Protein AF-A0A8S2YMK3-F1 (afdb_monomer_lite)

Sequence (80 aa):
TRMALCFTGSIKTFTIQRSTEVEEIPDIKTKDGRYVFTDGIGKISESMMRRVFEALDLNQTTGYLPCALQIRMAGIKGVL

Secondary structure (DSSP, 8-state):
-TTHHHHS---------HHHH---PPPPB-TTSS-BSSTTB----HHHHHHHHHHTTGGGT-SS--S--EEEETTEEEE-

Structure (mmCIF, N/CA/C/O backbone):
data_AF-A0A8S2YMK3-F1
#
_entry.id   AF-A0A8S2YMK3-F1
#
loop_
_atom_site.group_PDB
_atom_site.id
_atom_site.type_symbol
_atom_site.label_atom_id
_atom_site.label_alt_id
_atom_site.label_comp_id
_atom_site.label_asym_id
_atom_site.label_entity_id
_atom_site.label_seq_id
_atom_site.pdbx_PDB_ins_code
_atom_site.Cartn_x
_atom_site.Cartn_y
_atom_site.Cartn_z
_atom_site.occupancy
_atom_site.B_iso_or_equiv
_atom_site.auth_seq_id
_atom_site.auth_comp_id
_atom_site.auth_asym_id
_atom_site.auth_atom_id
_atom_site.pdbx_PDB_model_num
ATOM 1 N N . THR A 1 1 ? -5.401 -17.995 6.984 1.00 61.25 1 THR A N 1
ATOM 2 C CA . THR A 1 1 ? -3.975 -18.306 7.254 1.00 61.25 1 THR A CA 1
ATOM 3 C C . THR A 1 1 ? -3.087 -17.243 6.6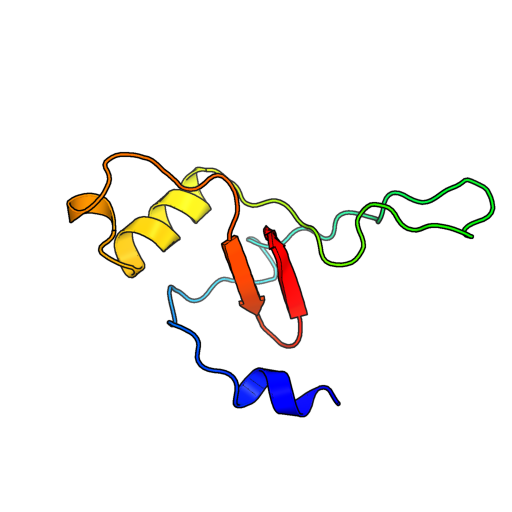22 1.00 61.25 1 THR A C 1
ATOM 5 O O . THR A 1 1 ? -3.371 -16.821 5.509 1.00 61.25 1 THR A O 1
ATOM 8 N N . ARG A 1 2 ? -2.030 -16.773 7.308 1.00 77.38 2 ARG A N 1
ATOM 9 C CA . ARG A 1 2 ? -1.136 -15.714 6.779 1.00 77.38 2 ARG A CA 1
ATOM 10 C C . ARG A 1 2 ? -0.223 -16.186 5.635 1.00 77.38 2 ARG A C 1
ATOM 12 O O . ARG A 1 2 ? 0.157 -15.376 4.805 1.00 77.38 2 ARG A O 1
ATOM 19 N N . MET A 1 3 ? 0.052 -17.489 5.530 1.00 83.69 3 MET A N 1
ATOM 20 C CA . MET A 1 3 ? 0.900 -18.058 4.468 1.00 83.69 3 MET A CA 1
ATOM 21 C C . MET A 1 3 ? 0.375 -17.810 3.049 1.00 83.69 3 MET A C 1
ATOM 23 O O . MET A 1 3 ? 1.167 -17.641 2.130 1.00 83.69 3 MET A O 1
ATOM 27 N N . ALA A 1 4 ? -0.946 -17.724 2.863 1.00 80.00 4 ALA A N 1
ATOM 28 C CA . ALA A 1 4 ? -1.543 -17.487 1.546 1.00 80.00 4 ALA A CA 1
ATOM 29 C C . ALA A 1 4 ? -1.116 -16.141 0.923 1.00 80.00 4 ALA A C 1
ATOM 31 O O . ALA A 1 4 ? -1.116 -15.995 -0.298 1.00 80.00 4 ALA A O 1
ATOM 32 N N . LEU A 1 5 ? -0.702 -15.172 1.749 1.00 80.50 5 LEU A N 1
ATOM 33 C CA . LEU A 1 5 ? -0.198 -13.874 1.293 1.00 80.50 5 LEU A CA 1
ATOM 34 C C . LEU A 1 5 ? 1.080 -14.000 0.458 1.00 80.50 5 LEU A C 1
ATOM 36 O O . LEU A 1 5 ? 1.279 -13.187 -0.438 1.00 80.50 5 LEU A O 1
ATOM 40 N N . CYS A 1 6 ? 1.906 -15.017 0.721 1.00 79.44 6 CYS A N 1
ATOM 41 C CA . CYS A 1 6 ? 3.171 -15.234 0.018 1.00 79.44 6 CYS A CA 1
ATOM 42 C C . CYS A 1 6 ? 2.990 -15.900 -1.352 1.00 79.44 6 CYS A C 1
ATOM 44 O O . CYS A 1 6 ? 3.856 -15.771 -2.208 1.00 79.44 6 CYS A O 1
ATOM 46 N N . PHE A 1 7 ? 1.882 -16.620 -1.553 1.00 81.12 7 PHE A N 1
ATOM 47 C CA . PHE A 1 7 ? 1.634 -17.420 -2.760 1.00 81.12 7 PHE A CA 1
ATOM 48 C C . PHE A 1 7 ? 0.609 -16.792 -3.704 1.00 81.12 7 PHE A C 1
ATOM 50 O O . PHE A 1 7 ? 0.332 -17.336 -4.770 1.00 81.12 7 PHE A O 1
ATOM 57 N N . THR A 1 8 ? 0.016 -15.659 -3.323 1.00 81.62 8 THR A N 1
ATOM 58 C CA . THR A 1 8 ? -0.912 -14.961 -4.211 1.00 81.62 8 THR A CA 1
ATOM 59 C C . THR A 1 8 ? -0.129 -14.167 -5.252 1.00 81.62 8 THR A C 1
ATOM 61 O O . THR A 1 8 ? 0.787 -13.433 -4.890 1.00 81.62 8 THR A O 1
ATOM 64 N N . GLY A 1 9 ? -0.526 -14.253 -6.525 1.00 84.69 9 GLY A N 1
ATOM 65 C CA . GLY A 1 9 ? 0.080 -13.468 -7.602 1.00 84.69 9 GLY A CA 1
ATOM 66 C C . GLY A 1 9 ? 0.077 -11.968 -7.289 1.00 84.69 9 GLY A C 1
ATOM 67 O O . GLY A 1 9 ? -0.959 -11.386 -6.949 1.00 84.69 9 GLY A O 1
ATOM 68 N N . SER A 1 10 ? 1.251 -11.349 -7.370 1.00 85.81 10 SER A N 1
ATOM 69 C CA . SER A 1 10 ? 1.455 -9.911 -7.195 1.00 85.81 10 SER A CA 1
ATOM 70 C C . SER A 1 10 ? 2.648 -9.450 -8.015 1.00 85.81 10 SER A C 1
ATOM 72 O O . SER A 1 10 ? 3.626 -10.185 -8.141 1.00 85.81 10 SER A O 1
ATOM 74 N N . ILE A 1 11 ? 2.589 -8.217 -8.509 1.00 89.31 11 ILE A N 1
ATOM 75 C CA . ILE A 1 11 ? 3.718 -7.574 -9.178 1.00 89.31 11 ILE A CA 1
ATOM 76 C C . ILE A 1 11 ? 4.537 -6.845 -8.114 1.00 89.31 11 ILE A C 1
ATOM 78 O O . ILE A 1 11 ? 4.001 -6.045 -7.346 1.00 89.31 11 ILE A O 1
ATOM 82 N N . LYS A 1 12 ? 5.836 -7.145 -8.036 1.00 90.00 12 LYS A N 1
ATOM 83 C CA . LYS A 1 12 ? 6.754 -6.432 -7.145 1.00 90.00 12 LYS A CA 1
ATOM 84 C C . LYS A 1 12 ? 7.069 -5.067 -7.758 1.00 90.00 12 LYS A C 1
ATOM 86 O O . LYS A 1 12 ? 7.603 -5.019 -8.857 1.00 90.00 12 LYS A O 1
ATOM 91 N N . THR A 1 13 ? 6.781 -3.991 -7.031 1.00 91.06 13 THR A N 1
ATOM 92 C CA . THR A 1 13 ? 7.003 -2.611 -7.491 1.00 91.06 13 THR A CA 1
ATOM 93 C C . THR A 1 13 ? 8.360 -2.077 -7.026 1.00 91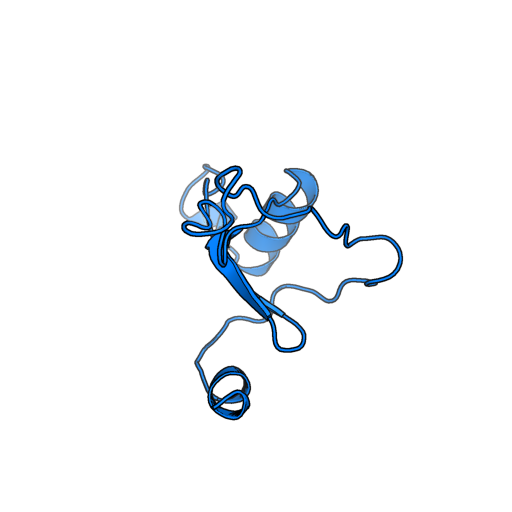.06 13 THR A C 1
ATOM 95 O O . THR A 1 13 ? 9.271 -1.913 -7.827 1.00 91.06 13 THR A O 1
ATOM 98 N N . PHE A 1 14 ? 8.543 -1.862 -5.723 1.00 90.12 14 PHE A N 1
ATOM 99 C CA . PHE A 1 14 ? 9.804 -1.413 -5.124 1.00 90.12 14 PHE A CA 1
ATOM 100 C C . PHE A 1 14 ? 9.895 -1.816 -3.647 1.00 90.12 14 PHE A C 1
ATOM 102 O O . PHE A 1 14 ? 8.926 -2.267 -3.038 1.00 90.12 14 PHE A O 1
ATOM 109 N N . THR A 1 15 ? 11.087 -1.668 -3.073 1.00 91.69 15 THR A N 1
ATOM 110 C CA . THR A 1 15 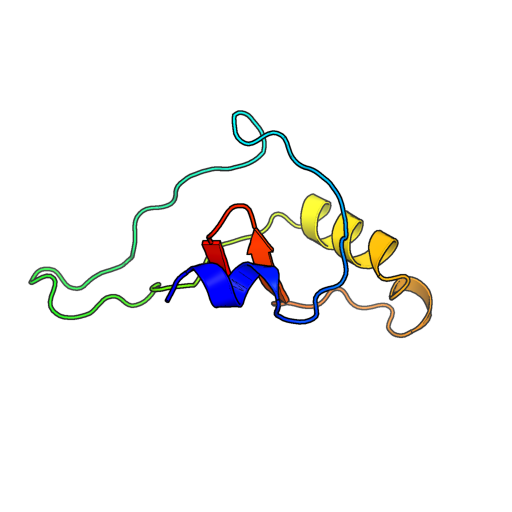? 11.339 -1.870 -1.640 1.00 91.69 15 THR A CA 1
ATOM 111 C C . THR A 1 15 ? 11.276 -0.523 -0.922 1.00 91.69 15 THR A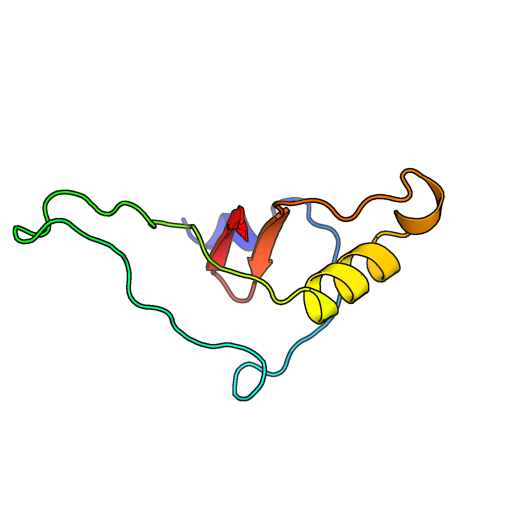 C 1
ATOM 113 O O . THR A 1 15 ? 11.795 0.461 -1.447 1.00 91.69 15 THR A O 1
ATOM 116 N N . ILE A 1 16 ? 10.681 -0.494 0.274 1.00 90.38 16 ILE A N 1
ATOM 117 C CA . ILE A 1 16 ? 10.641 0.686 1.149 1.00 90.38 16 ILE A CA 1
ATOM 118 C C . ILE A 1 16 ? 11.340 0.427 2.484 1.00 90.38 16 ILE A C 1
ATOM 120 O O . ILE A 1 16 ? 11.416 -0.713 2.951 1.00 90.38 16 ILE A O 1
ATOM 124 N N . GLN A 1 17 ? 11.811 1.491 3.123 1.00 91.94 17 GLN A N 1
ATOM 125 C CA . GLN A 1 17 ? 12.322 1.487 4.485 1.00 91.94 17 GLN A CA 1
ATOM 126 C C . GLN A 1 17 ? 11.186 1.752 5.473 1.00 91.94 17 GLN A C 1
ATOM 128 O O . GLN A 1 17 ? 10.675 2.863 5.586 1.00 91.94 17 GLN A O 1
ATOM 133 N N . ARG A 1 18 ? 10.804 0.728 6.245 1.00 86.00 18 ARG A N 1
ATOM 134 C CA . ARG A 1 18 ? 9.674 0.820 7.186 1.00 86.00 18 ARG A CA 1
ATOM 135 C C . ARG A 1 18 ? 9.827 1.937 8.225 1.00 86.00 18 ARG A C 1
ATOM 137 O O . ARG A 1 18 ? 8.828 2.497 8.644 1.00 86.00 18 ARG A O 1
ATOM 144 N N . SER A 1 19 ? 11.047 2.254 8.648 1.00 87.19 19 SER A N 1
ATOM 145 C CA . SER A 1 19 ? 11.304 3.263 9.684 1.00 87.19 19 SER A CA 1
ATOM 146 C C . SER A 1 19 ? 11.061 4.704 9.235 1.00 87.19 19 SER A C 1
ATOM 148 O O . SER A 1 19 ? 10.947 5.577 10.087 1.00 87.19 19 SER A O 1
ATOM 150 N N . THR A 1 20 ? 11.043 4.967 7.927 1.00 90.69 20 THR A N 1
ATOM 151 C CA . THR A 1 20 ? 11.006 6.330 7.369 1.00 90.69 20 THR A CA 1
ATOM 152 C C . THR A 1 20 ? 9.885 6.535 6.355 1.00 90.69 20 THR A C 1
ATOM 154 O O . THR A 1 20 ? 9.393 7.649 6.222 1.00 90.69 20 THR A O 1
ATOM 157 N N . GLU A 1 21 ? 9.461 5.482 5.652 1.00 90.88 21 GLU A N 1
ATOM 158 C CA . GLU A 1 21 ? 8.456 5.550 4.583 1.00 90.88 21 GLU A CA 1
ATOM 159 C C . GLU A 1 21 ? 7.083 4.985 4.999 1.00 90.88 21 GLU A C 1
ATOM 161 O O . GLU A 1 21 ? 6.166 4.965 4.179 1.00 90.88 21 GLU A O 1
ATOM 166 N N . VAL A 1 22 ? 6.921 4.510 6.242 1.00 91.56 22 VAL A N 1
ATOM 167 C CA . VAL A 1 22 ? 5.656 3.945 6.745 1.00 91.56 22 VAL A CA 1
ATOM 168 C C . VAL A 1 22 ? 5.237 4.639 8.035 1.00 91.56 22 VAL A C 1
ATOM 170 O O . VAL A 1 22 ? 5.990 4.679 9.003 1.00 91.56 22 VAL A O 1
ATOM 173 N N . GLU A 1 23 ? 3.998 5.120 8.053 1.00 93.44 23 GLU A N 1
ATOM 174 C CA . GLU A 1 23 ? 3.330 5.670 9.230 1.00 93.44 23 GLU A CA 1
ATOM 175 C C 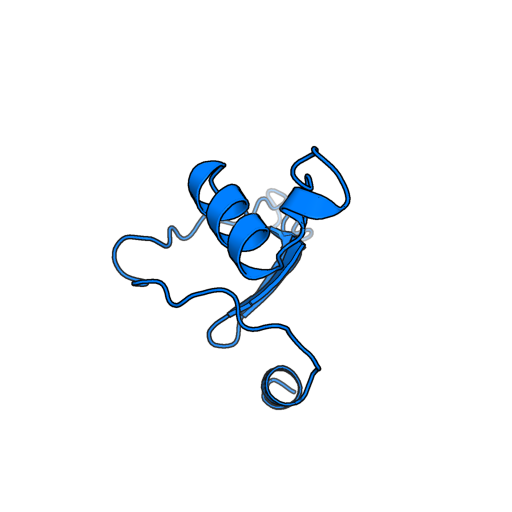. GLU A 1 23 ? 2.157 4.758 9.620 1.00 93.44 23 GLU A C 1
ATOM 177 O O . GLU A 1 23 ? 1.383 4.327 8.761 1.00 93.44 23 GLU A O 1
ATOM 182 N N . GLU A 1 24 ? 2.021 4.452 10.912 1.00 90.62 24 GLU A N 1
ATOM 183 C CA . GLU A 1 24 ? 0.872 3.709 11.434 1.00 90.62 24 GLU A CA 1
ATOM 184 C C . GLU A 1 24 ? -0.250 4.686 11.799 1.00 90.62 24 GLU A C 1
ATOM 186 O O . GLU A 1 24 ? -0.155 5.443 12.764 1.00 90.62 24 GLU A O 1
ATOM 191 N N . ILE A 1 25 ? -1.326 4.662 11.011 1.00 91.69 25 ILE A N 1
ATOM 192 C CA . ILE A 1 25 ? -2.516 5.486 11.231 1.00 91.69 25 ILE A CA 1
ATOM 193 C C . ILE A 1 25 ? -3.530 4.659 12.033 1.00 91.69 25 ILE A C 1
ATOM 195 O O . ILE A 1 25 ? -3.837 3.534 11.632 1.00 91.69 25 ILE A O 1
ATOM 199 N N . PRO A 1 26 ? -4.068 5.179 13.152 1.00 92.44 26 PRO A N 1
ATOM 200 C CA . PRO A 1 26 ? -5.050 4.451 13.941 1.00 92.44 26 PRO A CA 1
ATOM 201 C C . PRO A 1 26 ? -6.367 4.289 13.181 1.00 92.44 26 PRO A C 1
ATOM 203 O O . PRO A 1 26 ? -6.836 5.210 12.508 1.00 92.44 26 PRO A O 1
ATOM 206 N N . ASP A 1 27 ? -6.997 3.132 13.362 1.00 93.50 27 ASP A N 1
ATOM 207 C CA . ASP A 1 27 ? -8.287 2.851 12.752 1.00 93.50 27 ASP A CA 1
ATOM 208 C C . ASP A 1 27 ? -9.403 3.774 13.251 1.00 93.50 27 ASP A C 1
ATOM 210 O O . ASP A 1 27 ? -9.544 4.049 14.450 1.00 93.50 27 ASP A O 1
ATOM 214 N N . ILE A 1 28 ? -10.272 4.173 12.324 1.00 94.31 28 ILE A N 1
ATOM 215 C CA . ILE A 1 28 ? -11.508 4.883 12.630 1.00 94.31 28 ILE A CA 1
ATOM 216 C C . ILE A 1 28 ? -12.541 3.849 13.068 1.00 94.31 28 ILE A C 1
ATOM 218 O O . ILE A 1 28 ? -12.966 2.993 12.292 1.00 94.31 28 ILE A O 1
ATOM 222 N N . LYS A 1 29 ? -12.980 3.951 14.319 1.00 95.81 29 LYS A N 1
ATOM 223 C CA . LYS A 1 29 ? -13.953 3.045 14.935 1.00 95.81 29 LYS A CA 1
ATOM 224 C C . LYS A 1 29 ? -15.055 3.811 15.653 1.00 95.81 29 LYS A C 1
ATOM 226 O O . LYS A 1 29 ? -14.880 4.972 16.022 1.00 95.81 29 LYS A O 1
ATOM 231 N N . THR A 1 30 ? -16.198 3.164 15.867 1.00 95.69 30 THR A N 1
ATOM 232 C CA . THR A 1 30 ? -17.243 3.721 16.739 1.00 95.69 30 THR A CA 1
ATOM 233 C C . THR A 1 30 ? -16.740 3.857 18.177 1.00 95.69 30 THR A C 1
ATOM 235 O O . THR A 1 30 ? -15.820 3.148 18.585 1.00 95.69 30 THR A O 1
ATOM 238 N N . LYS A 1 31 ? -17.355 4.751 18.969 1.00 92.62 31 LYS A N 1
ATOM 239 C CA . LYS A 1 31 ? -16.990 4.954 20.388 1.00 92.62 31 LYS A CA 1
ATOM 240 C C . LYS A 1 31 ? -17.013 3.648 21.186 1.00 92.62 31 LYS A C 1
ATOM 242 O O . LYS A 1 31 ? -16.128 3.415 21.999 1.00 92.62 31 LYS A O 1
ATOM 247 N N . ASP A 1 32 ? -17.972 2.781 20.873 1.00 93.25 32 ASP A N 1
ATOM 248 C CA . ASP A 1 32 ? -18.156 1.488 21.536 1.00 93.25 32 ASP A CA 1
ATOM 249 C C . ASP A 1 32 ? -17.275 0.374 20.935 1.00 93.25 32 ASP A C 1
ATOM 251 O O . ASP A 1 32 ? -17.382 -0.783 21.330 1.00 93.25 32 ASP A O 1
ATOM 255 N N . GLY A 1 33 ? -16.450 0.680 19.924 1.00 89.94 33 GLY A N 1
ATOM 256 C CA . GLY A 1 33 ? -15.537 -0.265 19.269 1.00 89.94 33 GLY A CA 1
ATOM 257 C C . GLY A 1 33 ? -16.206 -1.351 18.421 1.00 89.94 33 GLY A C 1
ATOM 258 O O . GLY A 1 33 ? -15.514 -2.210 17.884 1.00 89.94 33 GLY A O 1
ATOM 259 N N . ARG A 1 34 ? -17.537 -1.324 18.281 1.00 94.00 34 ARG A N 1
ATOM 260 C CA . ARG A 1 34 ? -18.314 -2.351 17.567 1.00 94.00 34 ARG A CA 1
ATOM 261 C C . ARG A 1 34 ? -18.024 -2.399 16.067 1.00 94.00 34 ARG A C 1
ATOM 263 O O . ARG A 1 34 ? -18.105 -3.469 15.475 1.00 94.00 34 ARG A O 1
ATOM 270 N N . TYR A 1 35 ? -17.725 -1.254 15.460 1.00 92.94 35 TYR A N 1
ATOM 271 C CA . TYR A 1 35 ? -17.462 -1.159 14.028 1.00 92.94 35 TYR A CA 1
ATOM 272 C C . TYR A 1 35 ? -16.138 -0.454 13.780 1.00 92.94 35 TYR A C 1
ATOM 274 O O . TYR A 1 35 ? -15.863 0.579 14.393 1.00 92.94 35 TYR A O 1
ATOM 282 N N . VAL A 1 36 ? -15.361 -1.012 12.855 1.00 94.50 36 VAL A N 1
ATOM 283 C CA . VAL A 1 36 ? -14.104 -0.455 12.356 1.00 94.50 36 VAL A CA 1
ATOM 284 C C . VAL A 1 36 ? -14.324 -0.089 10.893 1.00 94.50 36 VAL A C 1
ATOM 286 O O . VAL A 1 36 ? -14.608 -0.955 10.071 1.00 94.50 36 VAL A O 1
ATOM 289 N N . PHE A 1 37 ? -14.264 1.201 10.576 1.00 93.12 37 PHE A N 1
ATOM 290 C CA . PHE A 1 37 ? -14.577 1.725 9.244 1.00 93.12 37 PHE A CA 1
ATOM 291 C C . PHE A 1 37 ? -13.390 1.664 8.282 1.00 93.12 37 PHE A C 1
ATOM 293 O O . PHE A 1 37 ? -13.586 1.699 7.072 1.00 93.12 37 PHE A O 1
ATOM 300 N N . THR A 1 38 ? -12.171 1.591 8.811 1.00 93.19 38 THR A N 1
ATOM 301 C CA . THR A 1 38 ? -10.922 1.617 8.035 1.00 93.19 38 THR A CA 1
ATOM 302 C C . THR A 1 38 ? -10.188 0.281 8.037 1.00 93.19 38 THR A C 1
ATOM 304 O O . THR A 1 38 ? -9.025 0.233 7.651 1.00 93.19 38 THR A O 1
ATOM 307 N N . ASP A 1 39 ? -10.853 -0.808 8.431 1.00 91.94 39 ASP A N 1
ATOM 308 C CA . ASP A 1 39 ? -10.220 -2.127 8.478 1.00 91.94 39 ASP A CA 1
ATOM 309 C C . ASP A 1 39 ? -9.712 -2.534 7.085 1.00 91.94 39 ASP A C 1
ATOM 311 O O . ASP A 1 39 ? -10.475 -2.669 6.124 1.00 91.94 39 ASP A O 1
ATOM 315 N N . GLY A 1 40 ? -8.393 -2.690 6.971 1.00 91.12 40 GLY A N 1
ATOM 316 C CA . GLY A 1 40 ? -7.721 -3.028 5.719 1.00 91.12 40 GLY A CA 1
ATOM 317 C C . GLY A 1 40 ? -7.594 -1.876 4.715 1.00 91.12 40 GLY A C 1
ATOM 318 O O . GLY A 1 40 ? -7.271 -2.145 3.555 1.00 91.12 40 GLY A O 1
ATOM 319 N N . ILE A 1 41 ? -7.817 -0.626 5.129 1.00 93.38 41 ILE A N 1
ATOM 320 C CA . ILE A 1 41 ? -7.636 0.577 4.305 1.00 93.38 41 ILE A CA 1
ATOM 321 C C . ILE A 1 41 ? -6.479 1.405 4.867 1.00 93.38 41 ILE A C 1
ATOM 323 O O . ILE A 1 41 ? -6.385 1.633 6.069 1.00 93.38 41 ILE A O 1
ATOM 327 N N . GLY A 1 42 ? -5.607 1.891 3.991 1.00 93.12 42 GLY A N 1
ATOM 328 C CA . GLY A 1 42 ? -4.568 2.852 4.339 1.00 93.12 42 GLY A CA 1
ATOM 329 C C . GLY A 1 42 ? -4.536 4.027 3.371 1.00 93.12 42 GLY A C 1
ATOM 330 O O . GLY A 1 42 ? -5.481 4.269 2.625 1.00 93.12 42 GLY A O 1
ATOM 331 N N . LYS A 1 43 ? -3.443 4.786 3.425 1.00 93.38 43 LYS A N 1
ATOM 332 C CA . LYS A 1 43 ? -3.189 5.916 2.533 1.00 93.38 43 LYS A CA 1
ATOM 333 C C . LYS A 1 43 ? -1.816 5.762 1.903 1.00 93.38 43 LYS A C 1
ATOM 335 O O . LYS A 1 43 ? -0.887 5.269 2.542 1.00 93.38 43 LYS A O 1
ATOM 340 N N . ILE A 1 44 ? -1.686 6.245 0.678 1.00 93.06 44 ILE A N 1
ATOM 341 C CA . ILE A 1 44 ? -0.419 6.348 -0.037 1.00 93.06 44 ILE A CA 1
ATOM 342 C C . ILE A 1 44 ? -0.189 7.799 -0.456 1.00 93.06 44 ILE A C 1
ATOM 344 O O . ILE A 1 44 ? -1.119 8.502 -0.851 1.00 93.06 44 ILE A O 1
ATOM 348 N N . SER A 1 45 ? 1.051 8.272 -0.343 1.00 92.69 45 SER A N 1
ATOM 349 C CA . SER A 1 45 ? 1.409 9.590 -0.862 1.00 92.69 45 SER A CA 1
ATOM 350 C C . SER A 1 45 ? 1.427 9.574 -2.390 1.00 92.69 45 SER A C 1
ATOM 352 O O . SER A 1 45 ? 1.740 8.561 -3.020 1.00 92.69 45 SER A O 1
ATOM 354 N N . GLU A 1 46 ? 1.144 10.717 -3.010 1.00 91.19 46 GLU A N 1
ATOM 355 C CA . GLU A 1 46 ? 1.132 10.829 -4.471 1.00 91.19 46 GLU A CA 1
ATOM 356 C C . GLU A 1 46 ? 2.489 10.458 -5.098 1.00 91.19 46 GLU A C 1
ATOM 358 O O . GLU A 1 46 ? 2.544 9.774 -6.119 1.00 91.19 46 GLU A O 1
ATOM 363 N N . SER A 1 47 ? 3.600 10.842 -4.461 1.00 91.38 47 SER A N 1
ATOM 364 C CA . SER A 1 47 ? 4.949 10.490 -4.921 1.00 91.38 47 SER A CA 1
ATOM 365 C C . SER A 1 47 ? 5.188 8.979 -4.917 1.00 91.38 47 SER A C 1
ATOM 367 O O . SER A 1 47 ? 5.795 8.438 -5.841 1.00 91.38 47 SER A O 1
ATOM 369 N N . MET A 1 48 ? 4.667 8.279 -3.910 1.00 92.06 48 MET A N 1
ATOM 370 C CA . MET A 1 48 ? 4.765 6.828 -3.808 1.00 92.06 48 MET A CA 1
ATOM 371 C C . MET A 1 48 ? 3.858 6.132 -4.834 1.00 92.06 48 MET A C 1
ATOM 373 O O . MET A 1 48 ? 4.271 5.152 -5.453 1.00 92.06 48 MET A O 1
ATOM 377 N N . MET A 1 49 ? 2.664 6.680 -5.087 1.00 91.50 49 MET A N 1
ATOM 378 C CA . MET A 1 49 ? 1.758 6.212 -6.141 1.00 91.50 49 MET A CA 1
ATOM 379 C C . MET A 1 49 ? 2.405 6.321 -7.530 1.00 91.50 49 MET A C 1
ATOM 381 O O . MET A 1 49 ? 2.343 5.377 -8.315 1.00 91.50 49 MET A O 1
ATOM 385 N N . ARG A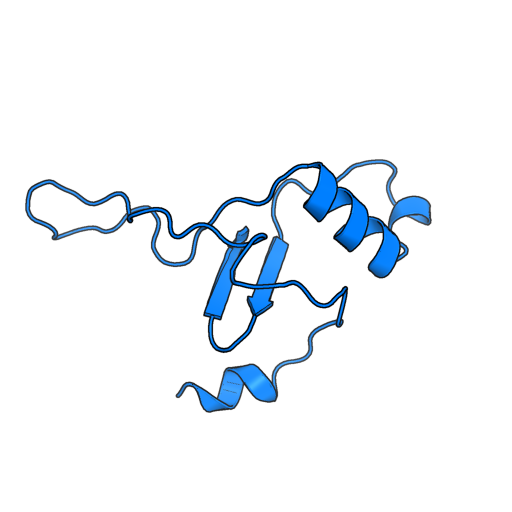 1 50 ? 3.101 7.428 -7.820 1.00 90.00 50 ARG A N 1
ATOM 386 C CA . ARG A 1 50 ? 3.839 7.613 -9.083 1.00 90.00 50 ARG A CA 1
ATOM 387 C C . ARG A 1 50 ? 4.943 6.570 -9.270 1.00 90.00 50 ARG A C 1
ATOM 389 O O . ARG A 1 50 ? 5.026 5.978 -10.340 1.00 90.00 50 ARG A O 1
ATOM 396 N N . ARG A 1 51 ? 5.707 6.256 -8.216 1.00 91.06 51 ARG A N 1
ATOM 397 C CA . ARG A 1 51 ? 6.713 5.172 -8.240 1.00 91.06 51 ARG A CA 1
ATOM 398 C C . ARG A 1 51 ? 6.088 3.806 -8.531 1.00 91.06 51 ARG A C 1
ATOM 400 O O . ARG A 1 51 ? 6.681 3.004 -9.247 1.00 91.06 51 ARG A O 1
ATOM 407 N N . VAL A 1 52 ? 4.901 3.521 -7.979 1.00 90.44 52 VAL A N 1
ATOM 408 C CA . VAL A 1 52 ? 4.167 2.281 -8.297 1.00 90.44 52 VAL A CA 1
ATOM 409 C C . VAL A 1 52 ? 3.802 2.270 -9.776 1.00 90.44 52 VAL A C 1
ATOM 411 O O . VAL A 1 52 ? 3.997 1.265 -10.450 1.00 90.44 52 VAL A O 1
ATOM 414 N N . PHE A 1 53 ? 3.305 3.392 -10.279 1.00 88.12 53 PHE A N 1
ATOM 415 C CA . PHE A 1 53 ? 2.844 3.524 -11.652 1.00 88.12 53 PHE A CA 1
ATOM 416 C C . PHE A 1 53 ? 3.973 3.365 -12.682 1.00 88.12 53 PHE A C 1
ATOM 418 O O . PHE A 1 53 ? 3.800 2.661 -13.676 1.00 88.12 53 PHE A O 1
ATOM 425 N N . GLU A 1 54 ? 5.147 3.933 -12.395 1.00 87.00 54 GLU A N 1
ATOM 426 C CA . GLU A 1 54 ? 6.381 3.716 -13.159 1.00 87.00 54 GLU A CA 1
ATOM 427 C C . GLU A 1 54 ? 6.808 2.244 -13.143 1.00 87.00 54 GLU A C 1
ATOM 429 O O . GLU A 1 54 ? 7.102 1.678 -14.191 1.00 87.00 54 GLU A O 1
ATOM 434 N N . ALA A 1 55 ? 6.790 1.594 -11.974 1.00 88.50 55 ALA A N 1
ATOM 435 C CA . ALA A 1 55 ? 7.189 0.192 -11.846 1.00 88.50 55 ALA A CA 1
ATOM 436 C C . ALA A 1 55 ? 6.235 -0.789 -12.554 1.00 88.50 55 ALA A C 1
ATOM 438 O O . ALA A 1 55 ? 6.646 -1.888 -12.919 1.00 88.50 55 ALA A O 1
ATOM 439 N N . LEU A 1 56 ? 4.966 -0.412 -12.725 1.00 86.56 56 LEU A N 1
ATOM 440 C CA . LEU A 1 56 ? 3.962 -1.202 -13.442 1.00 86.56 56 LEU A CA 1
ATOM 441 C C . LEU A 1 56 ? 3.907 -0.887 -14.949 1.00 86.56 56 LEU A C 1
ATOM 443 O O . LEU A 1 56 ? 3.090 -1.482 -15.646 1.00 86.56 56 LEU A O 1
ATOM 447 N N . ASP A 1 57 ? 4.736 0.045 -15.437 1.00 81.88 57 ASP A N 1
ATOM 448 C CA . ASP A 1 57 ? 4.751 0.546 -16.822 1.00 81.88 57 ASP A CA 1
ATOM 449 C C . ASP A 1 57 ? 3.380 1.054 -17.323 1.00 81.88 57 ASP A C 1
ATOM 451 O O . ASP A 1 57 ? 3.051 1.064 -18.510 1.00 81.88 57 ASP A O 1
ATOM 455 N N . LEU A 1 58 ? 2.541 1.517 -16.391 1.00 74.31 58 LEU A N 1
ATOM 456 C CA . LEU A 1 58 ? 1.181 1.973 -16.693 1.00 74.31 58 LEU A CA 1
ATOM 457 C C . LEU A 1 58 ? 1.144 3.394 -17.266 1.00 74.31 58 LEU A C 1
ATOM 459 O O . LEU A 1 58 ? 0.134 3.786 -17.857 1.00 74.31 58 LEU A O 1
ATOM 463 N N . ASN A 1 59 ? 2.261 4.127 -17.170 1.00 66.19 59 ASN A N 1
ATOM 464 C CA . ASN A 1 59 ? 2.465 5.438 -17.793 1.00 66.19 59 ASN A CA 1
ATOM 465 C C . ASN A 1 59 ? 2.094 5.446 -19.284 1.00 66.19 59 ASN A C 1
ATOM 467 O O . ASN A 1 59 ? 1.621 6.458 -19.794 1.00 66.19 59 ASN A O 1
ATOM 471 N N . GLN A 1 60 ? 2.290 4.320 -19.976 1.00 59.31 60 GLN A N 1
ATOM 472 C CA . GLN A 1 60 ? 2.033 4.195 -21.410 1.00 59.31 60 GLN A CA 1
ATOM 473 C C . GLN A 1 60 ? 0.557 3.928 -21.745 1.00 59.31 60 GLN A C 1
ATOM 475 O O . GLN A 1 60 ? 0.137 4.148 -22.878 1.00 59.31 60 GLN A O 1
ATOM 480 N N . THR A 1 61 ? -0.236 3.445 -20.781 1.00 61.25 61 THR A N 1
ATOM 481 C CA . THR A 1 61 ? -1.560 2.858 -21.059 1.00 61.25 61 THR A CA 1
ATOM 482 C C . THR A 1 61 ? -2.701 3.814 -20.729 1.00 61.25 61 THR A C 1
ATOM 484 O O . THR A 1 61 ? -3.676 3.920 -21.469 1.00 61.25 61 THR A O 1
ATOM 487 N N . THR A 1 62 ? -2.588 4.536 -19.617 1.00 62.06 62 THR A N 1
ATOM 488 C CA . THR A 1 62 ? -3.607 5.476 -19.149 1.00 62.06 62 THR A CA 1
ATOM 489 C C . THR A 1 62 ? -2.880 6.610 -18.445 1.00 62.06 62 THR A C 1
ATOM 491 O O . THR A 1 62 ? -2.289 6.381 -17.397 1.00 62.06 62 THR A O 1
ATOM 494 N N . GLY A 1 63 ? -2.898 7.833 -18.976 1.00 67.00 63 GLY A N 1
ATOM 495 C CA . GLY A 1 63 ? -2.208 8.991 -18.378 1.00 67.00 63 GLY A CA 1
ATOM 496 C C . GLY A 1 63 ? -2.744 9.449 -17.006 1.00 67.00 63 GLY A C 1
ATOM 497 O O . GLY A 1 63 ? -2.513 10.588 -16.613 1.00 67.00 63 GLY A O 1
ATOM 498 N N . TYR A 1 64 ? -3.483 8.595 -16.293 1.00 75.69 64 TYR A N 1
ATOM 499 C CA . TYR A 1 64 ? -4.143 8.870 -15.024 1.00 75.69 64 TYR A CA 1
ATOM 500 C C . TYR A 1 64 ? -3.583 7.970 -13.924 1.00 75.69 64 TYR A C 1
ATOM 502 O O . TYR A 1 64 ? -3.509 6.753 -14.083 1.00 75.69 64 TYR A O 1
ATOM 510 N N . LEU A 1 65 ? -3.247 8.575 -12.784 1.00 82.50 65 LEU A N 1
ATOM 511 C CA . LEU A 1 65 ? -2.888 7.837 -11.577 1.00 82.50 65 LEU A CA 1
ATOM 512 C C . LEU A 1 65 ? -4.136 7.156 -10.997 1.00 82.50 65 LEU A C 1
ATOM 514 O O . LEU A 1 65 ? -5.181 7.805 -10.889 1.00 82.50 65 LEU A O 1
ATOM 518 N N . PRO A 1 66 ? -4.051 5.878 -10.595 1.00 84.00 66 PRO A N 1
ATOM 519 C CA . PRO A 1 66 ? -5.163 5.206 -9.946 1.00 84.00 66 PRO A CA 1
ATOM 520 C C . PRO A 1 66 ? -5.433 5.847 -8.582 1.00 84.00 66 PRO A C 1
ATOM 522 O O . PRO A 1 66 ? -4.518 6.298 -7.899 1.00 84.00 66 PRO A O 1
ATOM 525 N N . CYS A 1 67 ? -6.701 5.870 -8.171 1.00 86.38 67 CYS A N 1
ATOM 526 C CA . CYS A 1 67 ? -7.097 6.411 -6.868 1.00 86.38 67 CYS A CA 1
ATOM 527 C C . CYS A 1 67 ? -6.951 5.401 -5.722 1.00 86.38 67 CYS A C 1
ATOM 529 O O . CYS A 1 67 ? -7.009 5.802 -4.566 1.00 86.38 67 CYS A O 1
ATOM 531 N N . ALA A 1 68 ? -6.826 4.109 -6.040 1.00 91.44 68 ALA A N 1
ATOM 532 C CA . ALA A 1 68 ? -6.709 3.036 -5.063 1.00 91.44 68 ALA A CA 1
ATOM 533 C C . ALA A 1 68 ? -5.958 1.831 -5.651 1.00 91.44 68 ALA A C 1
ATOM 535 O O . ALA A 1 68 ? -6.096 1.525 -6.839 1.00 91.44 68 ALA A O 1
ATOM 536 N N . LEU A 1 69 ? -5.202 1.122 -4.814 1.00 91.44 69 LEU A N 1
ATOM 537 C CA . LEU A 1 69 ? -4.431 -0.068 -5.177 1.00 91.44 69 LEU A CA 1
ATOM 538 C C . LEU A 1 69 ? -4.623 -1.184 -4.151 1.00 91.44 69 LEU A C 1
ATOM 540 O O . LEU A 1 69 ? -4.541 -0.958 -2.947 1.00 91.44 69 LEU A O 1
ATOM 544 N N . GLN A 1 70 ? -4.778 -2.426 -4.618 1.00 93.25 70 GLN A N 1
ATOM 545 C CA . GLN A 1 70 ? -4.712 -3.588 -3.734 1.00 93.25 70 GLN A CA 1
ATOM 546 C C . GLN A 1 70 ? -3.252 -3.999 -3.515 1.00 93.25 70 GLN A C 1
ATOM 548 O O . GLN A 1 70 ? -2.570 -4.406 -4.455 1.00 93.25 70 GLN A O 1
ATOM 553 N N . ILE A 1 71 ? -2.785 -3.948 -2.266 1.00 92.25 71 ILE A N 1
ATOM 554 C CA . ILE A 1 71 ? -1.378 -4.194 -1.936 1.00 92.25 71 ILE A CA 1
ATOM 555 C C . ILE A 1 71 ? -1.164 -5.429 -1.061 1.00 92.25 71 ILE A C 1
ATOM 557 O O . ILE A 1 71 ? -2.052 -5.892 -0.335 1.00 92.25 71 ILE A O 1
ATOM 561 N N . ARG A 1 72 ? 0.072 -5.934 -1.100 1.00 91.25 72 ARG A N 1
ATOM 562 C CA . ARG A 1 72 ? 0.619 -6.911 -0.154 1.00 91.25 72 ARG A CA 1
ATOM 563 C C . ARG A 1 72 ? 2.018 -6.463 0.250 1.00 91.25 72 ARG A C 1
ATOM 565 O O . ARG A 1 72 ? 2.867 -6.274 -0.615 1.00 91.25 72 ARG A O 1
ATOM 572 N N . MET A 1 73 ? 2.263 -6.304 1.547 1.00 89.00 73 MET A N 1
ATOM 573 C CA . MET A 1 73 ? 3.538 -5.795 2.058 1.00 89.00 73 MET A CA 1
ATOM 574 C C . MET A 1 73 ? 3.851 -6.389 3.430 1.00 89.00 73 MET A C 1
ATOM 576 O O . MET A 1 73 ? 3.095 -6.181 4.368 1.00 89.00 73 MET A O 1
ATOM 580 N N . ALA A 1 74 ? 4.969 -7.107 3.573 1.00 86.75 74 ALA A N 1
ATOM 581 C CA . ALA A 1 74 ? 5.481 -7.588 4.868 1.00 86.75 74 ALA A CA 1
ATOM 582 C C . ALA A 1 74 ? 4.431 -8.279 5.782 1.00 86.75 74 ALA A C 1
ATOM 584 O O . ALA A 1 74 ? 4.446 -8.118 7.000 1.00 86.75 74 ALA A O 1
ATOM 585 N N . GLY A 1 75 ? 3.497 -9.039 5.196 1.00 85.06 75 GLY A N 1
ATOM 586 C CA . GLY A 1 75 ? 2.412 -9.716 5.924 1.00 85.06 75 GLY A CA 1
ATOM 587 C C . GLY A 1 75 ? 1.129 -8.893 6.114 1.00 85.06 75 GLY A C 1
ATOM 588 O O . GLY A 1 75 ? 0.168 -9.408 6.684 1.00 85.06 75 GLY A O 1
ATOM 589 N N . ILE A 1 76 ? 1.093 -7.659 5.609 1.00 87.50 76 ILE A N 1
ATOM 590 C CA . ILE A 1 76 ? -0.078 -6.777 5.524 1.00 87.50 76 ILE A CA 1
ATOM 591 C C . ILE A 1 76 ? -0.738 -6.944 4.148 1.00 87.50 76 ILE A C 1
ATOM 593 O O . ILE A 1 76 ? -0.055 -7.128 3.136 1.00 87.50 76 ILE A O 1
ATOM 597 N N . LYS A 1 77 ? -2.071 -6.870 4.112 1.00 92.00 77 LYS A N 1
ATOM 598 C CA . LYS A 1 77 ? -2.891 -6.816 2.895 1.00 92.00 77 LYS A CA 1
ATOM 599 C C . LYS A 1 77 ? -3.995 -5.795 3.096 1.00 92.00 77 LYS A C 1
ATOM 601 O O . LYS A 1 77 ? -4.607 -5.787 4.157 1.00 92.00 77 LYS A O 1
ATOM 606 N N . GLY A 1 78 ? -4.285 -5.026 2.059 1.00 92.62 78 GLY A N 1
ATOM 607 C CA . GLY A 1 78 ? -5.349 -4.037 2.103 1.00 92.62 78 GLY A CA 1
ATOM 608 C C . GLY A 1 78 ? -5.456 -3.254 0.808 1.00 92.62 78 GLY A C 1
ATOM 609 O O . GLY A 1 78 ? -4.923 -3.673 -0.226 1.00 92.62 78 GLY A O 1
ATOM 610 N N . VAL A 1 79 ? -6.144 -2.125 0.904 1.00 95.38 79 VAL A N 1
ATOM 611 C CA . VAL A 1 79 ? -6.245 -1.106 -0.138 1.00 95.38 79 VAL A CA 1
ATOM 612 C C . VAL A 1 79 ? -5.536 0.153 0.348 1.00 95.38 79 VAL A C 1
ATOM 614 O O . VAL A 1 79 ? -5.744 0.560 1.490 1.00 95.38 79 VAL A O 1
ATOM 617 N N . LEU A 1 80 ? -4.692 0.741 -0.497 1.00 92.75 80 LEU A N 1
ATOM 618 C CA . LEU A 1 80 ? -4.097 2.065 -0.287 1.00 92.75 80 LEU A CA 1
ATOM 619 C C . LEU A 1 80 ? -4.581 3.051 -1.341 1.00 92.75 80 LEU A C 1
ATOM 621 O O . LEU A 1 80 ? -4.864 2.575 -2.465 1.00 92.75 80 LEU A O 1
#

Organism: NCBI:txid392030

InterPro domains:
  IPR007855 RNA-dependent RNA polymerase [PTHR23079] (2-80)
  IPR057596 RDRP, core domain [PF05183] (2-80)

Foldseek 3Di:
DLVVLVVDDDQDQDDDDCVPQDDDDDFDADPVRPDTPQVQHDDDDPVVQVSSCVSVVVCVPDVDRDPKDFDRDPSGTHID

Radius of gyration: 14.7 Å; chains: 1; bounding box: 31×29×43 Å

pLDDT: mean 87.31, std 8.4, range [59.31, 95.81]